Protein AF-A0A4S2GX31-F1 (afdb_monomer)

Radius of gyration: 34.71 Å; Cα contacts (8 Å, |Δi|>4): 15; chains: 1; bounding box: 75×40×77 Å

Mean predicted aligned error: 21.69 Å

Structure (mmCIF, N/CA/C/O backbone):
data_AF-A0A4S2GX31-F1
#
_entry.id   AF-A0A4S2GX31-F1
#
loop_
_atom_site.group_PDB
_atom_site.id
_atom_site.type_symbol
_atom_site.label_atom_id
_atom_site.label_alt_id
_atom_site.label_comp_id
_atom_site.label_asym_id
_atom_site.label_entity_id
_atom_site.label_seq_id
_atom_site.pdbx_PDB_ins_code
_atom_site.Cartn_x
_atom_site.Cartn_y
_atom_site.Cartn_z
_atom_site.occupancy
_atom_site.B_iso_or_equiv
_atom_site.auth_seq_id
_atom_site.auth_comp_id
_atom_site.auth_asym_id
_atom_site.auth_atom_id
_atom_site.pdbx_PDB_model_num
ATOM 1 N N . MET A 1 1 ? -29.423 12.714 3.359 1.00 44.94 1 MET A N 1
ATOM 2 C CA . MET A 1 1 ? -28.327 13.046 4.297 1.00 44.94 1 MET A CA 1
ATOM 3 C C . MET A 1 1 ? -28.610 12.379 5.656 1.00 44.94 1 MET A C 1
ATOM 5 O O . MET A 1 1 ? -28.942 13.062 6.608 1.00 44.94 1 MET A O 1
ATOM 9 N N . LEU A 1 2 ? -28.583 11.036 5.733 1.00 52.38 2 LEU A N 1
ATOM 10 C CA . LEU A 1 2 ? -28.935 10.267 6.954 1.00 52.38 2 LEU A CA 1
ATOM 11 C C . LEU A 1 2 ? -27.926 9.153 7.316 1.00 52.38 2 LEU A C 1
ATOM 13 O O . LEU A 1 2 ? -28.036 8.556 8.380 1.00 52.38 2 LEU A O 1
ATOM 17 N N . GLY A 1 3 ? -26.907 8.895 6.485 1.00 55.28 3 GLY A N 1
ATOM 18 C CA . GLY A 1 3 ? -25.944 7.805 6.718 1.00 55.28 3 GLY A CA 1
ATOM 19 C C . GLY A 1 3 ? -24.966 8.035 7.880 1.00 55.28 3 GLY A C 1
ATOM 20 O O . GLY A 1 3 ? -24.454 7.075 8.444 1.00 55.28 3 GLY A O 1
ATOM 21 N N . TYR A 1 4 ? -24.752 9.293 8.285 1.00 57.53 4 TYR A N 1
ATOM 22 C CA . TYR A 1 4 ? -23.823 9.654 9.365 1.00 57.53 4 TYR A CA 1
ATOM 23 C C . TYR A 1 4 ? -24.323 9.220 10.755 1.00 57.53 4 TYR A C 1
ATOM 25 O O . TYR A 1 4 ? -23.550 9.153 11.696 1.00 57.53 4 TYR A O 1
ATOM 33 N N . ASN A 1 5 ? -25.605 8.883 10.916 1.00 72.56 5 ASN A N 1
ATOM 34 C CA . ASN A 1 5 ? -26.143 8.528 12.232 1.00 72.56 5 ASN A CA 1
ATOM 35 C C . ASN A 1 5 ? -26.069 7.018 12.524 1.00 72.56 5 ASN A C 1
ATOM 37 O O . ASN A 1 5 ? -25.865 6.602 13.662 1.00 72.56 5 ASN A O 1
ATOM 41 N N . GLU A 1 6 ? -26.201 6.177 11.497 1.00 86.00 6 GLU A N 1
ATOM 42 C CA . GLU A 1 6 ? -26.299 4.727 11.687 1.00 86.00 6 GLU A CA 1
ATOM 43 C C . GLU A 1 6 ? -24.947 4.096 12.045 1.00 86.00 6 GLU A C 1
ATOM 45 O O . GLU A 1 6 ? -24.862 3.262 12.945 1.00 86.00 6 GLU A O 1
ATOM 50 N N . GLN A 1 7 ? -23.870 4.537 11.387 1.00 85.62 7 GLN A N 1
ATOM 51 C CA . GLN A 1 7 ? -22.512 4.076 11.687 1.00 85.62 7 GLN A CA 1
ATOM 52 C C . GLN A 1 7 ? -22.111 4.422 13.124 1.00 85.62 7 GLN A C 1
ATOM 54 O O . GLN A 1 7 ? -21.672 3.548 13.868 1.00 85.62 7 GLN A O 1
ATOM 59 N N . HIS A 1 8 ? -22.335 5.671 13.537 1.00 86.62 8 HIS A N 1
ATOM 60 C CA . HIS A 1 8 ? -22.039 6.125 14.893 1.00 86.62 8 HIS A CA 1
ATOM 61 C C . HIS A 1 8 ? -22.876 5.381 15.943 1.00 86.62 8 HIS A C 1
ATOM 63 O O . HIS A 1 8 ? -22.344 5.007 16.986 1.00 86.62 8 HIS A O 1
ATOM 69 N N . CYS A 1 9 ? -24.153 5.099 15.658 1.00 86.75 9 CYS A N 1
ATOM 70 C CA . CYS A 1 9 ? -25.016 4.334 16.557 1.00 86.75 9 CYS A CA 1
ATOM 71 C C . CYS A 1 9 ? -24.525 2.886 16.733 1.00 86.75 9 CYS A C 1
ATOM 73 O O . CYS A 1 9 ? -24.449 2.393 17.859 1.00 86.75 9 CYS A O 1
ATOM 75 N N . ARG A 1 10 ? -24.111 2.224 15.642 1.00 89.50 10 ARG A N 1
ATOM 76 C CA . ARG A 1 10 ? -23.524 0.875 15.705 1.00 89.50 10 ARG A CA 1
ATOM 77 C C . ARG A 1 10 ? -22.223 0.852 16.502 1.00 89.50 10 ARG A C 1
ATOM 79 O O . ARG A 1 10 ? -22.070 -0.007 17.365 1.00 89.50 10 ARG A O 1
ATOM 86 N N . ILE A 1 11 ? -21.322 1.802 16.250 1.00 90.19 11 ILE A N 1
ATOM 87 C CA . ILE A 1 11 ? -20.051 1.910 16.980 1.00 90.19 11 ILE A CA 1
ATOM 88 C C . ILE A 1 11 ? -20.322 2.126 18.470 1.00 90.19 11 ILE A C 1
ATOM 90 O O . ILE A 1 11 ? -19.795 1.391 19.299 1.00 90.19 11 ILE A O 1
ATOM 94 N N . HIS A 1 12 ? -21.191 3.077 18.816 1.00 91.06 12 HIS A N 1
ATOM 95 C CA . HIS A 1 12 ? -21.533 3.349 20.209 1.00 91.06 12 HIS A CA 1
ATOM 96 C C . HIS A 1 12 ? -22.103 2.113 20.909 1.00 91.06 12 HIS A C 1
ATOM 98 O O . HIS A 1 12 ? -21.693 1.804 22.024 1.00 91.06 12 HIS A O 1
ATOM 104 N N . LYS A 1 13 ? -23.015 1.383 20.254 1.00 90.94 13 LYS A N 1
ATOM 105 C CA . LYS A 1 13 ? -23.586 0.156 20.815 1.00 90.94 13 LYS A CA 1
ATOM 106 C C . LYS A 1 13 ? -22.502 -0.877 21.128 1.00 90.94 13 LYS A C 1
ATOM 108 O O . LYS A 1 13 ? -22.468 -1.393 22.237 1.00 90.94 13 LYS A O 1
ATOM 113 N N . VAL A 1 14 ? -21.596 -1.132 20.184 1.00 90.81 14 VAL A N 1
ATOM 114 C CA . VAL A 1 14 ? -20.505 -2.104 20.367 1.00 90.81 14 VAL A CA 1
ATOM 115 C C . VAL A 1 14 ? -19.562 -1.693 21.495 1.00 90.81 14 VAL A C 1
ATOM 117 O O . VAL A 1 14 ? -19.154 -2.546 22.270 1.00 90.81 14 VAL A O 1
ATOM 120 N N . LEU A 1 15 ? -19.222 -0.407 21.614 1.00 91.25 15 LEU A N 1
ATOM 121 C CA . LEU A 1 15 ? -18.305 0.057 22.660 1.00 91.25 15 LEU A CA 1
ATOM 122 C C . LEU A 1 15 ? -18.962 0.092 24.049 1.00 91.25 15 LEU A C 1
ATOM 124 O O . LEU A 1 15 ? -18.289 -0.181 25.039 1.00 91.25 15 LEU A O 1
ATOM 128 N N . ALA A 1 16 ? -20.256 0.416 24.130 1.00 90.69 16 ALA A N 1
ATOM 129 C CA . ALA A 1 16 ? -20.998 0.472 25.390 1.00 90.69 16 ALA A CA 1
ATOM 130 C C . ALA A 1 16 ? -21.369 -0.921 25.924 1.00 90.69 16 ALA A C 1
ATOM 132 O O . ALA A 1 16 ? -21.355 -1.140 27.132 1.00 90.69 16 ALA A O 1
ATOM 133 N N . GLU A 1 17 ? -21.686 -1.857 25.028 1.00 92.62 17 GLU A N 1
ATOM 134 C CA . GLU A 1 17 ? -22.108 -3.227 25.348 1.00 92.62 17 GLU A CA 1
ATOM 135 C C . GLU A 1 17 ? -21.008 -4.253 25.020 1.00 92.62 17 GLU A C 1
ATOM 137 O O . GLU A 1 17 ? -21.296 -5.418 24.741 1.00 92.62 17 GLU A O 1
ATOM 142 N N . LEU A 1 18 ? -19.737 -3.828 25.009 1.00 92.12 18 LEU A N 1
ATOM 143 C CA . LEU A 1 18 ? -18.626 -4.705 24.652 1.00 92.12 18 LEU A CA 1
ATOM 144 C C . LEU A 1 18 ? -18.553 -5.889 25.619 1.00 92.12 18 LEU A C 1
ATOM 146 O O . LEU A 1 18 ? -18.471 -5.711 26.835 1.00 92.12 18 LEU A O 1
ATOM 150 N N . ASN A 1 19 ? -18.512 -7.103 25.071 1.00 90.12 19 ASN A N 1
ATOM 151 C CA . ASN A 1 19 ? -18.348 -8.303 25.877 1.00 90.12 19 ASN A CA 1
ATOM 152 C C . ASN A 1 19 ? -16.915 -8.387 26.430 1.00 90.12 19 ASN A C 1
ATOM 154 O O . ASN A 1 19 ? -15.970 -8.739 25.714 1.00 90.12 19 ASN A O 1
ATOM 158 N N . THR A 1 20 ? -16.768 -8.093 27.721 1.00 87.06 20 THR A N 1
ATOM 159 C CA . THR A 1 20 ? -15.477 -8.094 28.415 1.00 87.06 20 THR A CA 1
ATOM 160 C C . THR A 1 20 ? -14.979 -9.482 28.825 1.00 87.06 20 THR A C 1
ATOM 162 O O . THR A 1 20 ? -13.833 -9.623 29.247 1.00 87.06 20 THR A O 1
ATOM 165 N N . GLU A 1 21 ? -15.797 -10.523 28.664 1.00 85.50 21 GLU A N 1
ATOM 166 C CA . GLU A 1 21 ? -15.367 -11.918 28.824 1.00 85.50 21 GLU A CA 1
ATOM 167 C C . GLU A 1 21 ? -14.513 -12.375 27.633 1.00 85.50 21 GLU A C 1
ATOM 169 O O . GLU A 1 21 ? -13.643 -13.232 27.777 1.00 85.50 21 GLU A O 1
ATOM 174 N N . ILE A 1 22 ? -14.744 -11.774 26.459 1.00 85.75 22 ILE A N 1
ATOM 175 C CA . ILE A 1 22 ? -14.008 -12.050 25.218 1.00 85.75 22 ILE A CA 1
ATOM 176 C C . ILE A 1 22 ? -12.846 -11.061 25.052 1.00 85.75 22 ILE A C 1
ATOM 178 O O . ILE A 1 22 ? -11.735 -11.458 24.700 1.00 85.75 22 ILE A O 1
ATOM 182 N N . HIS A 1 23 ? -13.081 -9.774 25.324 1.00 87.31 23 HIS A N 1
ATOM 183 C CA . HIS A 1 23 ? -12.085 -8.714 25.159 1.00 87.31 23 HIS A CA 1
ATOM 184 C C . HIS A 1 23 ? -11.706 -8.085 26.499 1.00 87.31 23 HIS A C 1
ATOM 186 O O . HIS A 1 23 ? -12.560 -7.643 27.254 1.00 87.31 23 HIS A O 1
ATOM 192 N N . LYS A 1 24 ? -10.406 -7.945 26.778 1.00 87.88 24 LYS A N 1
ATOM 193 C CA . LYS A 1 24 ? -9.918 -7.447 28.081 1.00 87.88 24 LYS A CA 1
ATOM 194 C C . LYS A 1 24 ? -10.440 -6.054 28.461 1.00 87.88 24 LYS A C 1
ATOM 196 O O . LYS A 1 24 ? -10.591 -5.759 29.641 1.00 87.88 24 LYS A O 1
ATOM 201 N N . SER A 1 25 ? -10.636 -5.171 27.481 1.00 92.50 25 SER A N 1
ATOM 202 C CA . SER A 1 25 ? -11.206 -3.832 27.665 1.00 92.50 25 SER A CA 1
ATOM 203 C C . SER A 1 25 ? -11.623 -3.231 26.323 1.00 92.50 25 SER A C 1
ATOM 205 O O . SER A 1 25 ? -11.182 -3.692 25.268 1.00 92.50 25 SER A O 1
ATOM 207 N N . VAL A 1 26 ? -12.398 -2.143 26.371 1.00 91.88 26 VAL A N 1
ATOM 208 C CA . VAL A 1 26 ? -12.729 -1.328 25.191 1.00 91.88 26 VAL A CA 1
ATOM 209 C C . VAL A 1 26 ? -11.471 -0.800 24.503 1.00 91.88 26 VAL A C 1
ATOM 211 O O . VAL A 1 26 ? -11.358 -0.874 23.284 1.00 91.88 26 VAL A O 1
ATOM 214 N N . ASN A 1 27 ? -10.489 -0.337 25.278 1.00 92.69 27 ASN A N 1
ATOM 215 C CA . ASN A 1 27 ? -9.236 0.172 24.723 1.00 92.69 27 ASN A CA 1
ATOM 216 C C . ASN A 1 27 ? -8.460 -0.924 23.987 1.00 92.69 27 ASN A C 1
ATOM 218 O O . ASN A 1 27 ? -7.973 -0.681 22.889 1.00 92.69 27 ASN A O 1
ATOM 222 N N . GLN A 1 28 ? -8.384 -2.131 24.559 1.00 92.38 28 GLN A N 1
ATOM 223 C CA . GLN A 1 28 ? -7.710 -3.252 23.902 1.00 92.38 28 GLN A CA 1
ATOM 224 C C . GLN A 1 28 ? -8.434 -3.656 22.615 1.00 92.38 28 GLN A C 1
ATOM 226 O O . GLN A 1 28 ? -7.788 -3.849 21.596 1.00 92.38 28 GLN A O 1
ATOM 231 N N . PHE A 1 29 ? -9.768 -3.702 22.637 1.00 94.56 29 PHE A N 1
ATOM 232 C CA . PHE A 1 29 ? -10.569 -3.979 21.447 1.00 94.56 29 PHE A CA 1
ATOM 233 C C . PHE A 1 29 ? -10.314 -2.967 20.318 1.00 94.56 29 PHE A C 1
ATOM 235 O O . PHE A 1 29 ? -10.160 -3.362 19.166 1.00 94.56 29 PHE A O 1
ATOM 242 N N . ILE A 1 30 ? -10.224 -1.670 20.641 1.00 94.56 30 ILE A N 1
ATOM 243 C CA . ILE A 1 30 ? -9.908 -0.627 19.654 1.00 94.56 30 ILE A CA 1
ATOM 244 C C . ILE A 1 30 ? -8.495 -0.823 19.090 1.00 94.56 30 ILE A C 1
ATOM 246 O O . ILE A 1 30 ? -8.322 -0.750 17.876 1.00 94.56 30 ILE A O 1
ATOM 250 N N . VAL A 1 31 ? -7.502 -1.090 19.945 1.00 94.94 31 VAL A N 1
ATOM 251 C CA . VAL A 1 31 ? -6.115 -1.343 19.515 1.00 94.94 31 VAL A CA 1
ATOM 252 C C . VAL A 1 31 ? -6.051 -2.546 18.576 1.00 94.94 31 VAL A C 1
ATOM 254 O O . VAL A 1 31 ? -5.488 -2.431 17.492 1.00 94.94 31 VAL A O 1
ATOM 257 N N . ASP A 1 32 ? -6.683 -3.659 18.948 1.00 92.94 32 ASP A N 1
ATOM 258 C CA . ASP A 1 32 ? -6.688 -4.891 18.155 1.00 92.94 32 ASP A CA 1
ATOM 259 C C . ASP A 1 32 ? -7.391 -4.689 16.800 1.00 92.94 32 ASP A C 1
ATOM 261 O O . ASP A 1 32 ? -6.928 -5.181 15.771 1.00 92.94 32 ASP A O 1
ATOM 265 N N . ALA A 1 33 ? -8.497 -3.937 16.772 1.00 92.75 33 ALA A N 1
ATOM 266 C CA . ALA A 1 33 ? -9.226 -3.635 15.540 1.00 92.75 33 ALA A CA 1
ATOM 267 C C . ALA A 1 33 ? -8.415 -2.743 14.586 1.00 92.75 33 ALA A C 1
ATOM 269 O O . ALA A 1 33 ? -8.426 -2.964 13.372 1.00 92.75 33 ALA A O 1
ATOM 270 N N . VAL A 1 34 ? -7.709 -1.746 15.127 1.00 92.31 34 VAL A N 1
ATOM 271 C CA . VAL A 1 34 ? -6.829 -0.871 14.343 1.00 92.31 34 VAL A CA 1
ATOM 272 C C . VAL A 1 34 ? -5.625 -1.655 13.816 1.00 92.31 34 VAL A C 1
ATOM 274 O O . VAL A 1 34 ? -5.342 -1.558 12.625 1.00 92.31 34 VAL A O 1
ATOM 277 N N . ASP A 1 35 ? -4.978 -2.481 14.645 1.00 91.44 35 ASP A N 1
ATOM 278 C CA . ASP A 1 35 ? -3.867 -3.354 14.226 1.00 91.44 35 ASP A CA 1
ATOM 279 C C . ASP A 1 35 ? -4.290 -4.306 13.098 1.00 91.44 35 ASP A C 1
ATOM 281 O O . ASP A 1 35 ? -3.612 -4.425 12.077 1.00 91.44 35 ASP A O 1
ATOM 285 N N . TYR A 1 36 ? -5.465 -4.929 13.226 1.00 92.00 36 TYR A N 1
ATOM 286 C CA . TYR A 1 36 ? -6.016 -5.797 12.186 1.00 92.00 36 TYR A CA 1
ATOM 287 C C . TYR A 1 36 ? -6.229 -5.055 10.858 1.00 92.00 36 TYR A C 1
ATOM 289 O O . TYR A 1 36 ? -5.841 -5.552 9.798 1.00 92.00 36 TYR A O 1
ATOM 297 N N . TYR A 1 37 ? -6.824 -3.860 10.907 1.00 89.75 37 TYR A N 1
ATOM 298 C CA . TYR A 1 37 ? -7.068 -3.050 9.713 1.00 89.75 37 TYR A CA 1
ATOM 299 C C . TYR A 1 37 ? -5.760 -2.631 9.032 1.00 89.75 37 TYR A C 1
ATOM 301 O O . TYR A 1 37 ? -5.642 -2.744 7.812 1.00 89.75 37 TYR A O 1
ATOM 309 N N . ILE A 1 38 ? -4.762 -2.229 9.820 1.00 87.94 38 ILE A N 1
ATOM 310 C CA . ILE A 1 38 ? -3.424 -1.876 9.340 1.00 87.94 38 ILE A CA 1
ATOM 311 C C . ILE A 1 38 ? -2.781 -3.053 8.594 1.00 87.94 38 ILE A C 1
ATOM 313 O O . ILE A 1 38 ? -2.396 -2.926 7.429 1.00 87.94 38 ILE A O 1
ATOM 317 N N . ARG A 1 39 ? -2.778 -4.237 9.214 1.00 84.94 39 ARG A N 1
ATOM 318 C CA . ARG A 1 39 ? -2.201 -5.461 8.635 1.00 84.94 39 ARG A CA 1
ATOM 319 C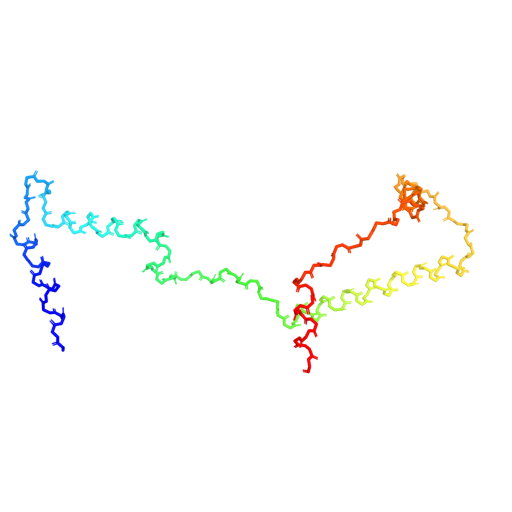 C . ARG A 1 39 ? -2.927 -5.929 7.376 1.00 84.94 39 ARG A C 1
ATOM 321 O O . ARG A 1 39 ? -2.317 -6.577 6.533 1.00 84.94 39 ARG A O 1
ATOM 328 N N . SER A 1 40 ? -4.211 -5.603 7.230 1.00 83.12 40 SER A N 1
ATOM 329 C CA . SER A 1 40 ? -4.992 -5.945 6.034 1.00 83.12 40 SER A CA 1
ATOM 330 C C . SER A 1 40 ? -4.649 -5.098 4.800 1.00 83.12 40 SER A C 1
ATOM 332 O O . SER A 1 40 ? -4.934 -5.522 3.682 1.00 83.12 40 SER A O 1
ATOM 334 N N . LEU A 1 41 ? -4.028 -3.925 4.982 1.00 77.56 41 LEU A N 1
ATOM 335 C CA . LEU A 1 41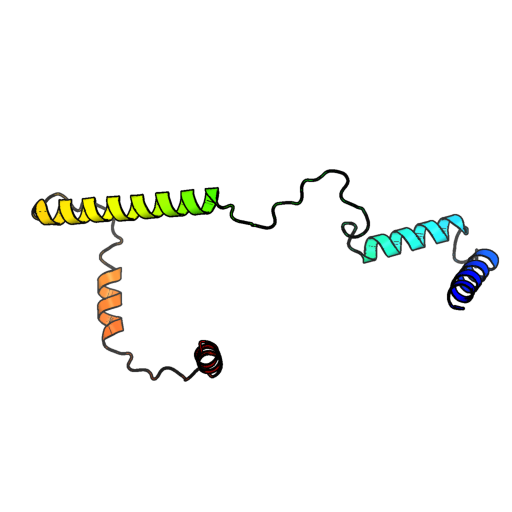 ? -3.739 -2.957 3.915 1.00 77.56 41 LEU A CA 1
ATOM 336 C C . LEU A 1 41 ? -2.243 -2.835 3.574 1.00 77.56 41 LEU A C 1
ATOM 338 O O . LEU A 1 41 ? -1.837 -1.850 2.958 1.00 77.56 41 LEU A O 1
ATOM 342 N N . ASN A 1 42 ? -1.438 -3.848 3.921 1.00 66.62 42 ASN A N 1
ATOM 343 C CA . ASN A 1 42 ? 0.003 -3.912 3.648 1.00 66.62 42 ASN A CA 1
ATOM 344 C C . ASN A 1 42 ? 0.791 -2.666 4.112 1.00 66.62 42 ASN A C 1
ATOM 346 O O . ASN A 1 42 ? 1.702 -2.276 3.396 1.00 66.62 42 ASN A O 1
ATOM 350 N N . ASP A 1 43 ? 0.454 -2.073 5.272 1.00 62.16 43 ASP A N 1
ATOM 351 C CA . ASP A 1 43 ? 1.112 -0.936 5.972 1.00 62.16 43 ASP A CA 1
ATOM 352 C C . ASP A 1 43 ? 1.335 0.367 5.158 1.00 62.16 43 ASP A C 1
ATOM 354 O O . ASP A 1 43 ? 0.875 1.445 5.543 1.00 62.16 43 ASP A O 1
ATOM 358 N N . GLU A 1 44 ? 1.975 0.268 3.998 1.00 60.75 44 GLU A N 1
ATOM 359 C CA . GLU A 1 44 ? 2.448 1.330 3.106 1.00 60.75 44 GLU A CA 1
ATOM 360 C C . GLU A 1 44 ? 1.328 2.195 2.505 1.00 60.75 44 GLU A C 1
ATOM 362 O O . GLU A 1 44 ? 1.559 3.328 2.091 1.00 60.75 44 GLU A O 1
ATOM 367 N N . SER A 1 45 ? 0.084 1.702 2.456 1.00 63.28 45 SER A N 1
ATOM 368 C CA . SER A 1 45 ? -1.039 2.465 1.888 1.00 63.28 45 SER A CA 1
ATOM 369 C C . SER A 1 45 ? -1.699 3.433 2.882 1.00 63.28 45 SER A C 1
ATOM 371 O O . SER A 1 45 ? -2.511 4.265 2.464 1.00 63.28 45 SER A O 1
ATOM 373 N N . LEU A 1 46 ? -1.430 3.307 4.187 1.00 66.38 46 LEU A N 1
ATOM 374 C CA . LEU A 1 46 ? -2.170 4.017 5.243 1.00 66.38 46 LEU A CA 1
ATOM 375 C C . LEU A 1 46 ? -1.445 5.240 5.802 1.00 66.38 46 LEU A C 1
ATOM 377 O O . LEU A 1 46 ? -2.082 6.127 6.377 1.00 66.38 46 LEU A O 1
ATOM 381 N N . VAL A 1 47 ? -0.131 5.307 5.623 1.00 73.38 47 VAL A N 1
ATOM 382 C CA . VAL A 1 47 ? 0.697 6.423 6.071 1.00 73.38 47 VAL A CA 1
ATOM 383 C C . VAL A 1 47 ? 1.160 7.186 4.837 1.00 73.38 47 VAL A C 1
ATOM 385 O O . VAL A 1 47 ? 1.617 6.604 3.861 1.00 73.38 47 VAL A O 1
ATOM 388 N N . LYS A 1 48 ? 1.035 8.517 4.849 1.00 62.28 48 LYS A N 1
ATOM 389 C CA . LYS A 1 48 ? 1.711 9.344 3.842 1.00 62.28 48 LYS A CA 1
ATOM 390 C C . LYS A 1 48 ? 3.206 9.184 4.089 1.00 62.28 48 LYS A C 1
ATOM 392 O O . LYS A 1 48 ? 3.621 9.554 5.184 1.00 62.28 48 LYS A O 1
ATOM 397 N N . GLU A 1 49 ? 3.965 8.653 3.125 1.00 59.78 49 GLU A N 1
ATOM 398 C CA . GLU A 1 49 ? 5.431 8.538 3.200 1.00 59.78 49 GLU A CA 1
ATOM 399 C C . GLU A 1 49 ? 6.013 9.807 3.833 1.00 59.78 49 GLU A C 1
ATOM 401 O O . GLU A 1 49 ? 6.028 10.891 3.241 1.00 59.78 49 GLU A O 1
ATOM 406 N N . ALA A 1 50 ? 6.437 9.690 5.089 1.00 57.38 50 ALA A N 1
ATOM 407 C CA . ALA A 1 50 ? 7.081 10.770 5.806 1.00 57.38 50 ALA A CA 1
ATOM 408 C C . ALA A 1 50 ? 8.553 10.778 5.387 1.00 57.38 50 ALA A C 1
ATOM 410 O O . ALA A 1 50 ? 9.429 10.397 6.152 1.00 57.38 50 ALA A O 1
ATOM 411 N N . GLY A 1 51 ? 8.809 11.204 4.150 1.00 53.97 51 GLY A N 1
ATOM 412 C CA . GLY A 1 51 ? 10.151 11.573 3.710 1.00 53.97 51 GLY A CA 1
ATOM 413 C C . GLY A 1 51 ? 11.001 10.479 3.069 1.00 53.97 51 GLY A C 1
ATOM 414 O O . GLY A 1 51 ? 12.219 10.559 3.194 1.00 53.97 51 GLY A O 1
ATOM 415 N N . GLU A 1 52 ? 10.420 9.539 2.324 1.00 50.62 52 GLU A N 1
ATOM 416 C CA . GLU A 1 52 ? 11.187 8.856 1.277 1.00 50.62 52 GLU A CA 1
ATOM 417 C C . GLU A 1 52 ? 10.840 9.477 -0.084 1.00 50.62 52 GLU A C 1
ATOM 419 O O . GLU A 1 52 ? 9.662 9.674 -0.394 1.00 50.62 52 GLU A O 1
ATOM 424 N N . PRO A 1 53 ? 11.838 9.889 -0.890 1.00 51.09 53 PRO A N 1
ATOM 425 C CA . PRO A 1 53 ? 11.570 10.261 -2.264 1.00 51.09 53 PRO A CA 1
ATOM 426 C C . PRO A 1 53 ? 11.019 9.012 -2.936 1.00 51.09 53 PRO A C 1
ATOM 428 O O . PRO A 1 53 ? 11.689 7.980 -2.929 1.00 51.09 53 PRO A O 1
ATOM 431 N N . LYS A 1 54 ? 9.796 9.120 -3.472 1.00 56.22 54 LYS A N 1
ATOM 432 C CA . LYS A 1 54 ? 9.196 8.169 -4.412 1.00 56.22 54 LYS A CA 1
ATOM 433 C C . LYS A 1 54 ? 10.316 7.473 -5.170 1.00 56.22 54 LYS A C 1
ATOM 435 O O . LYS A 1 54 ? 10.961 8.126 -5.988 1.00 56.22 54 LYS A O 1
ATOM 440 N N . LYS A 1 55 ? 10.586 6.201 -4.861 1.00 53.75 55 LYS A N 1
ATOM 441 C CA . LYS A 1 55 ? 11.509 5.405 -5.669 1.00 53.75 55 LYS A CA 1
ATOM 442 C C . LYS A 1 55 ? 11.045 5.570 -7.100 1.00 53.75 55 LYS A C 1
ATOM 444 O O . LYS A 1 55 ? 9.881 5.287 -7.385 1.00 53.75 55 LYS A O 1
ATOM 449 N N . ASP A 1 56 ? 11.930 6.140 -7.909 1.00 53.75 56 ASP A N 1
ATOM 450 C CA . ASP A 1 56 ? 11.691 6.555 -9.276 1.00 53.75 56 ASP A CA 1
ATOM 451 C C . ASP A 1 56 ? 10.822 5.518 -9.983 1.00 5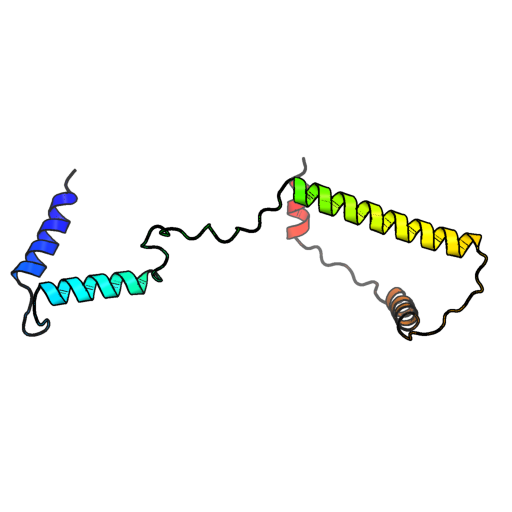3.75 56 ASP A C 1
ATOM 453 O O . ASP A 1 56 ? 11.269 4.430 -10.350 1.00 53.75 56 ASP A O 1
ATOM 457 N N . ALA A 1 57 ? 9.544 5.853 -10.164 1.00 58.16 57 ALA A N 1
ATOM 458 C CA . ALA A 1 57 ? 8.809 5.294 -11.277 1.00 58.16 57 ALA A CA 1
ATOM 459 C C . ALA A 1 57 ? 9.687 5.600 -12.492 1.00 58.16 57 ALA A C 1
ATOM 461 O O . ALA A 1 57 ? 10.014 6.765 -12.699 1.00 58.16 57 ALA A O 1
ATOM 462 N N . GLY A 1 58 ? 10.166 4.554 -13.171 1.00 61.88 58 GLY A N 1
ATOM 463 C CA . GLY A 1 58 ? 11.198 4.614 -14.204 1.00 61.88 58 GLY A CA 1
ATOM 464 C C . GLY A 1 58 ? 10.813 5.527 -15.363 1.00 61.88 58 GLY A C 1
ATOM 465 O O . GLY A 1 58 ? 10.365 5.067 -16.409 1.00 61.88 58 GLY A O 1
ATOM 466 N N . TYR A 1 59 ? 10.970 6.827 -15.162 1.00 73.06 59 TYR A N 1
ATOM 467 C CA . TYR A 1 59 ? 10.762 7.853 -16.157 1.00 73.06 59 TYR A CA 1
ATOM 468 C C . TYR A 1 59 ? 12.128 8.248 -16.686 1.00 73.06 59 TYR A C 1
ATOM 470 O O . TYR A 1 59 ? 13.010 8.658 -15.939 1.00 73.06 59 TYR A O 1
ATOM 478 N N . ILE A 1 60 ? 12.280 8.110 -17.995 1.00 82.25 60 ILE A N 1
ATOM 479 C CA . ILE A 1 60 ? 13.453 8.576 -18.719 1.00 82.25 60 ILE A CA 1
ATOM 480 C C . ILE A 1 60 ? 13.278 10.086 -18.921 1.00 82.25 60 ILE A C 1
ATOM 482 O O . ILE A 1 60 ? 12.258 10.522 -19.468 1.00 82.25 60 ILE A O 1
ATOM 486 N N . SER A 1 61 ? 14.238 10.889 -18.459 1.00 87.88 61 SER A N 1
ATOM 487 C CA . SER A 1 61 ? 14.245 12.335 -18.703 1.00 87.88 61 SER A CA 1
ATOM 488 C C . SER A 1 61 ? 14.619 12.654 -20.156 1.00 87.88 61 SER A C 1
ATOM 490 O O . SER A 1 61 ? 15.068 11.795 -20.920 1.00 87.88 61 SER A O 1
ATOM 492 N N . ARG A 1 62 ? 14.431 13.908 -20.581 1.00 91.88 62 ARG A N 1
ATOM 493 C CA . ARG A 1 62 ? 14.861 14.329 -21.926 1.00 91.88 62 ARG A CA 1
ATOM 494 C C . ARG A 1 62 ? 16.375 14.251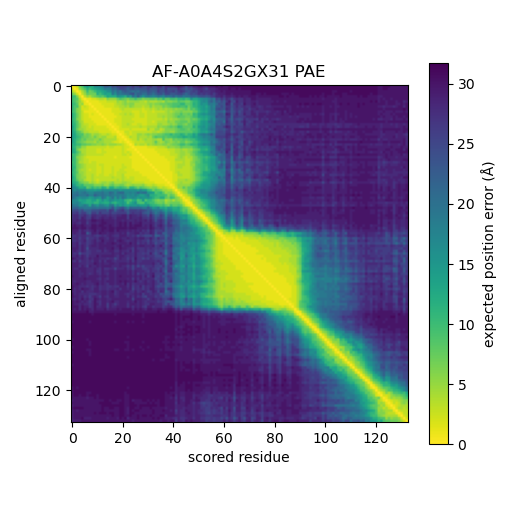 -22.069 1.00 91.88 62 ARG A C 1
ATOM 496 O O . ARG A 1 62 ? 16.865 13.857 -23.120 1.00 91.88 62 ARG A O 1
ATOM 503 N N . GLU A 1 63 ? 17.084 14.588 -21.004 1.00 92.88 63 GLU A N 1
ATOM 504 C CA . GLU A 1 63 ? 18.532 14.515 -20.910 1.00 92.88 63 GLU A CA 1
ATOM 505 C C . GLU A 1 63 ? 19.018 13.064 -21.045 1.00 92.88 63 GLU A C 1
ATOM 507 O O . GLU A 1 63 ? 19.973 12.810 -21.779 1.00 92.88 63 GLU A O 1
ATOM 512 N N . ASP A 1 64 ? 18.315 12.106 -20.432 1.00 92.31 64 ASP A N 1
ATOM 513 C CA . ASP A 1 64 ? 18.611 10.677 -20.587 1.00 92.31 64 ASP A CA 1
ATOM 514 C C . ASP A 1 64 ? 18.395 10.216 -22.038 1.00 92.31 64 ASP A C 1
ATOM 516 O O . ASP A 1 64 ? 19.242 9.521 -22.600 1.00 92.31 64 ASP A O 1
ATOM 520 N N . LEU A 1 65 ? 17.303 10.645 -22.690 1.00 95.31 65 LEU A N 1
ATOM 521 C CA . LEU A 1 65 ? 17.063 10.352 -24.112 1.00 95.31 65 LEU A CA 1
ATOM 522 C C . LEU A 1 65 ? 18.142 10.948 -25.021 1.00 95.31 65 LEU A C 1
ATOM 524 O O . LEU A 1 65 ? 18.570 10.297 -25.979 1.00 95.31 65 LEU A O 1
ATOM 528 N N . ASP A 1 66 ? 18.585 12.171 -24.741 1.00 96.06 66 ASP A N 1
ATOM 529 C CA . ASP A 1 66 ? 19.656 12.816 -25.497 1.00 96.06 66 ASP A CA 1
ATOM 530 C C . ASP A 1 66 ? 21.004 12.106 -25.283 1.00 96.06 66 ASP A C 1
ATOM 532 O O . ASP A 1 66 ? 21.758 11.944 -26.251 1.00 96.06 66 ASP A O 1
ATOM 536 N N . SER A 1 67 ? 21.282 11.612 -24.068 1.00 95.25 67 SER A N 1
ATOM 537 C CA . SER A 1 67 ? 22.461 10.781 -23.783 1.00 95.25 67 SER A CA 1
ATOM 538 C C . SER A 1 67 ? 22.422 9.484 -24.586 1.00 95.25 67 SER A C 1
ATOM 540 O O . SER A 1 67 ? 23.330 9.233 -25.380 1.00 95.25 67 SER A O 1
ATOM 542 N N . ILE A 1 68 ? 21.320 8.732 -24.497 1.00 96.25 68 ILE A N 1
ATOM 543 C CA . ILE A 1 68 ? 21.118 7.472 -25.231 1.00 96.25 68 ILE A CA 1
ATOM 544 C C . ILE A 1 68 ? 21.266 7.696 -26.742 1.00 96.25 68 ILE A C 1
ATOM 546 O O . ILE A 1 68 ? 21.945 6.939 -27.438 1.00 96.25 68 ILE A O 1
ATOM 550 N N . ARG A 1 69 ? 20.673 8.770 -27.278 1.00 96.62 69 ARG A N 1
ATOM 551 C CA . ARG A 1 69 ? 20.778 9.116 -28.703 1.00 96.62 69 ARG A CA 1
ATOM 552 C C . ARG A 1 69 ? 22.218 9.414 -29.116 1.00 96.62 69 ARG A C 1
ATOM 554 O O . ARG A 1 69 ? 22.627 9.061 -30.226 1.00 96.62 69 ARG A O 1
ATOM 561 N N . SER A 1 70 ? 22.964 10.119 -28.272 1.00 96.94 70 SER A N 1
ATOM 562 C CA . SER A 1 70 ? 24.361 10.467 -28.529 1.00 96.94 70 SER A CA 1
ATOM 563 C C . SER A 1 70 ? 25.263 9.232 -28.488 1.00 96.94 70 SER A C 1
ATOM 565 O O . SER A 1 70 ? 26.084 9.047 -29.390 1.00 96.94 70 SER A O 1
ATOM 567 N N . GLU A 1 71 ? 25.065 8.365 -27.496 1.00 97.06 71 GLU A N 1
ATOM 568 C CA . GLU A 1 71 ? 25.765 7.087 -27.335 1.00 97.06 71 GLU A CA 1
ATOM 569 C C . GLU A 1 71 ? 25.550 6.193 -28.558 1.00 97.06 71 GLU A C 1
ATOM 571 O O . GLU A 1 71 ? 26.520 5.858 -29.242 1.00 97.06 71 GLU A O 1
ATOM 576 N N . LEU A 1 72 ? 24.292 5.953 -28.941 1.00 97.44 72 LEU A N 1
ATOM 577 C CA . LEU A 1 72 ? 23.948 5.148 -30.115 1.00 97.44 72 LEU A CA 1
ATOM 578 C C . LEU A 1 72 ? 24.564 5.711 -31.406 1.00 97.44 72 LEU A C 1
ATOM 580 O O . LEU A 1 72 ? 25.108 4.981 -32.235 1.00 97.44 72 LEU A O 1
ATOM 584 N N . LYS A 1 73 ? 24.528 7.037 -31.586 1.00 97.56 73 LYS A N 1
ATOM 585 C CA . LYS A 1 73 ? 25.144 7.693 -32.749 1.00 97.56 73 LYS A CA 1
ATOM 586 C C . LYS A 1 73 ? 26.657 7.472 -32.792 1.00 97.56 73 LYS A C 1
ATOM 588 O O . LYS A 1 73 ? 27.218 7.374 -33.884 1.00 97.56 73 LYS A O 1
ATOM 593 N N . ASN A 1 74 ? 27.324 7.457 -31.643 1.00 97.50 74 ASN A N 1
ATOM 594 C CA . ASN A 1 74 ? 28.764 7.237 -31.570 1.00 97.50 74 ASN A CA 1
ATOM 595 C C . ASN A 1 74 ? 29.127 5.769 -31.797 1.00 97.50 74 ASN A C 1
ATOM 597 O O . ASN A 1 74 ? 30.082 5.512 -32.526 1.00 97.50 74 ASN A O 1
ATOM 601 N N . GLU A 1 75 ? 28.356 4.827 -31.259 1.00 96.81 75 GLU A N 1
ATOM 602 C CA . GLU A 1 75 ? 28.546 3.394 -31.510 1.00 96.81 75 GLU A CA 1
ATOM 603 C C . GLU A 1 75 ? 28.447 3.071 -33.002 1.00 96.81 75 GLU A C 1
ATOM 605 O O . GLU A 1 75 ? 29.394 2.532 -33.577 1.00 96.81 75 GLU A O 1
ATOM 610 N N . VAL A 1 76 ? 27.379 3.529 -33.663 1.00 97.62 76 VAL A N 1
ATOM 611 C CA . VAL A 1 76 ? 27.188 3.330 -35.110 1.00 97.62 76 VAL A CA 1
ATOM 612 C C . VAL A 1 76 ? 28.329 3.954 -35.916 1.00 97.62 76 VAL A C 1
ATOM 614 O O . VAL A 1 76 ? 28.842 3.353 -36.860 1.00 97.62 76 VAL A O 1
ATOM 617 N N . LYS A 1 77 ? 28.774 5.163 -35.552 1.00 97.25 77 LYS A N 1
ATOM 618 C CA . LYS A 1 77 ? 29.929 5.791 -36.213 1.00 97.25 77 LYS A CA 1
ATOM 619 C C . LYS A 1 77 ? 31.199 4.961 -36.052 1.00 97.25 77 LYS A C 1
ATOM 621 O O . LYS A 1 77 ? 31.936 4.813 -37.024 1.00 97.25 77 LYS A O 1
ATOM 626 N N . ASN A 1 78 ? 31.466 4.452 -34.852 1.00 96.75 78 ASN A N 1
ATOM 627 C CA . ASN A 1 78 ? 32.654 3.652 -34.573 1.00 96.75 78 ASN A CA 1
ATOM 628 C C . ASN A 1 78 ? 32.638 2.344 -35.370 1.00 96.75 78 ASN A C 1
ATOM 630 O O . ASN A 1 78 ? 33.656 1.976 -35.957 1.00 96.75 78 ASN A O 1
ATOM 634 N N . GLU A 1 79 ? 31.482 1.691 -35.461 1.00 95.50 79 GLU A N 1
ATOM 635 C CA . GLU A 1 79 ? 31.310 0.474 -36.251 1.00 95.50 79 GLU A CA 1
ATOM 636 C C . GLU A 1 79 ? 31.538 0.730 -37.747 1.00 95.50 79 GLU A C 1
ATOM 638 O O . GLU A 1 79 ? 32.301 0.011 -38.393 1.00 95.50 79 GLU A O 1
ATOM 643 N N . ILE A 1 80 ? 30.980 1.816 -38.293 1.00 96.12 80 ILE A N 1
ATOM 644 C CA . ILE A 1 80 ? 31.217 2.218 -39.688 1.00 96.12 80 ILE A CA 1
ATOM 645 C C . ILE A 1 80 ? 32.706 2.481 -39.938 1.00 96.12 80 ILE A C 1
ATOM 647 O O . ILE A 1 80 ? 33.245 2.036 -40.951 1.00 96.12 80 ILE A O 1
ATOM 651 N N . ILE A 1 81 ? 33.390 3.179 -39.027 1.00 95.12 81 ILE A N 1
ATOM 652 C CA . ILE A 1 81 ? 34.833 3.435 -39.145 1.00 95.12 81 ILE A CA 1
ATOM 653 C C . ILE A 1 81 ? 35.610 2.117 -39.162 1.00 95.12 81 ILE A C 1
ATOM 655 O O . ILE A 1 81 ? 36.506 1.958 -39.991 1.00 95.12 81 ILE A O 1
ATOM 659 N N . MET A 1 82 ? 35.265 1.166 -38.292 1.00 93.88 82 MET A N 1
ATOM 660 C CA . MET A 1 82 ? 35.895 -0.154 -38.281 1.00 93.88 82 MET A CA 1
ATOM 661 C C . MET A 1 82 ? 35.666 -0.914 -39.587 1.00 93.88 82 MET A C 1
ATOM 663 O O . MET A 1 82 ? 36.625 -1.436 -40.157 1.00 93.88 82 MET A O 1
ATOM 667 N N . LEU A 1 83 ? 34.429 -0.954 -40.085 1.00 94.81 83 LEU A N 1
ATOM 668 C CA . LEU A 1 83 ? 34.081 -1.643 -41.330 1.00 94.81 83 LEU A CA 1
ATOM 669 C C . LEU A 1 83 ? 34.802 -1.033 -42.533 1.00 94.81 83 LEU A C 1
ATOM 671 O O . LEU A 1 83 ? 35.397 -1.755 -43.333 1.00 94.81 83 LEU A O 1
ATOM 675 N N . LEU A 1 84 ? 34.808 0.296 -42.641 1.00 93.50 84 LEU A N 1
ATOM 676 C CA . LEU A 1 84 ? 35.525 0.999 -43.702 1.00 93.50 84 LEU A CA 1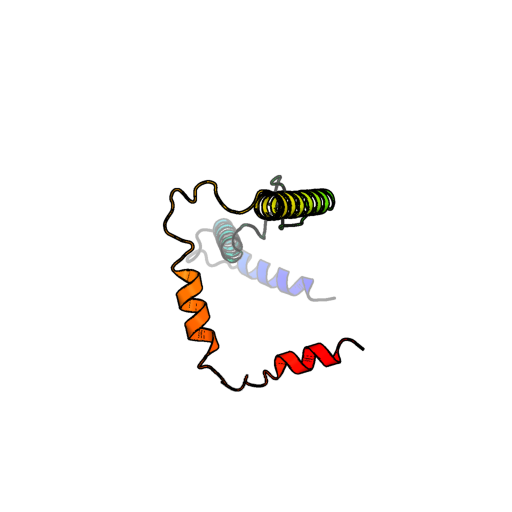
ATOM 677 C C . LEU A 1 84 ? 37.039 0.818 -43.571 1.00 93.50 84 LEU A C 1
ATOM 679 O O . LEU A 1 84 ? 37.711 0.603 -44.575 1.00 93.50 84 LEU A O 1
ATOM 683 N N . GLY A 1 85 ? 37.578 0.841 -42.351 1.00 91.94 85 GLY A N 1
ATOM 684 C CA . GLY A 1 85 ? 38.986 0.553 -42.088 1.00 91.94 85 GLY A CA 1
ATOM 685 C C . GLY A 1 85 ? 39.380 -0.862 -42.516 1.00 91.94 85 GLY A C 1
ATOM 686 O O . GLY A 1 85 ? 40.414 -1.041 -43.155 1.00 91.94 85 GLY A O 1
ATOM 687 N N . ALA A 1 86 ? 38.536 -1.857 -42.239 1.00 88.44 86 ALA A N 1
ATOM 688 C CA . ALA A 1 86 ? 38.751 -3.237 -42.665 1.00 88.44 86 ALA A CA 1
ATOM 689 C C . ALA A 1 86 ? 38.652 -3.402 -44.194 1.00 88.44 86 ALA A C 1
ATOM 691 O O . ALA A 1 86 ? 39.474 -4.099 -44.791 1.00 88.44 86 ALA A O 1
ATOM 692 N N . ALA A 1 87 ? 37.681 -2.743 -44.833 1.00 86.75 87 ALA A N 1
ATOM 693 C CA . ALA A 1 87 ? 37.466 -2.814 -46.278 1.00 86.75 87 ALA A CA 1
ATOM 694 C C . ALA A 1 87 ? 38.576 -2.108 -47.075 1.00 86.75 87 ALA A C 1
ATOM 696 O O . ALA A 1 87 ? 39.093 -2.661 -48.045 1.00 86.75 87 ALA A O 1
ATOM 697 N N . LEU A 1 88 ? 38.970 -0.902 -46.655 1.00 81.38 88 LEU A N 1
ATOM 698 C CA . LEU A 1 88 ? 40.022 -0.111 -47.302 1.00 81.38 88 LEU A CA 1
ATOM 699 C C . LEU A 1 88 ? 41.426 -0.621 -46.964 1.00 81.38 88 LEU A C 1
ATOM 701 O O . LEU A 1 88 ? 42.346 -0.455 -47.760 1.00 81.38 88 LEU A O 1
ATOM 705 N N . GLY A 1 89 ? 41.590 -1.255 -45.801 1.00 71.69 89 GLY A N 1
ATOM 706 C CA . GLY A 1 89 ? 42.850 -1.845 -45.362 1.00 71.69 89 GLY A CA 1
ATOM 707 C C . GLY A 1 89 ? 43.268 -3.096 -46.137 1.00 71.69 89 GLY A C 1
ATOM 708 O O . GLY A 1 89 ? 44.405 -3.520 -45.969 1.00 71.69 89 GLY A O 1
ATOM 709 N N . GLY A 1 90 ? 42.387 -3.663 -46.977 1.00 60.19 90 GLY A N 1
ATOM 710 C CA . GLY A 1 90 ? 42.640 -4.885 -47.744 1.00 60.19 90 GLY A CA 1
ATOM 711 C C . GLY A 1 90 ? 42.879 -6.078 -46.819 1.00 60.19 90 GLY A C 1
ATOM 712 O O . GLY A 1 90 ? 43.979 -6.262 -46.315 1.00 60.19 90 GLY A O 1
ATOM 713 N N . GLY A 1 91 ? 41.844 -6.885 -46.565 1.00 58.06 91 GLY A N 1
ATOM 714 C CA . GLY A 1 91 ? 41.867 -7.962 -45.570 1.00 58.06 91 GLY A CA 1
ATOM 715 C C . GLY A 1 91 ? 43.168 -8.777 -45.512 1.00 58.06 91 GLY A C 1
ATOM 716 O O . GLY A 1 91 ? 43.387 -9.634 -46.357 1.00 58.06 91 GLY A O 1
ATOM 717 N N . ALA A 1 92 ? 43.999 -8.522 -44.494 1.00 53.25 92 ALA A N 1
ATOM 718 C CA . ALA A 1 92 ? 45.045 -9.410 -43.976 1.00 53.25 92 ALA A CA 1
ATOM 719 C C . ALA A 1 92 ? 45.783 -8.751 -42.793 1.00 53.25 92 ALA A C 1
ATOM 721 O O . ALA A 1 92 ? 46.939 -8.354 -42.903 1.00 53.25 92 ALA A O 1
ATOM 722 N N . ALA A 1 93 ? 45.155 -8.675 -41.620 1.00 48.75 93 ALA A N 1
ATOM 723 C CA . ALA A 1 93 ? 45.914 -8.602 -40.373 1.00 48.75 93 ALA A CA 1
ATOM 724 C C . ALA A 1 93 ? 45.105 -9.234 -39.242 1.00 48.75 93 ALA A C 1
ATOM 726 O O . ALA A 1 93 ? 44.303 -8.578 -38.588 1.00 48.75 93 ALA A O 1
ATOM 727 N N . ARG A 1 94 ? 45.380 -10.526 -39.030 1.00 46.28 94 ARG A N 1
ATOM 728 C CA . ARG A 1 94 ? 45.136 -11.326 -37.821 1.00 46.28 94 ARG A CA 1
ATOM 729 C C . ARG A 1 94 ? 43.725 -11.253 -37.226 1.00 46.28 94 ARG A C 1
ATOM 731 O O . ARG A 1 94 ? 43.471 -10.596 -36.225 1.00 46.28 94 ARG A O 1
ATOM 738 N N . VAL A 1 95 ? 42.867 -12.121 -37.758 1.00 53.97 95 VAL A N 1
ATOM 739 C CA . VAL A 1 95 ? 42.042 -12.956 -36.880 1.00 53.97 95 VAL A CA 1
ATOM 740 C C . VAL A 1 95 ? 43.009 -13.777 -36.019 1.00 53.97 95 VAL A C 1
ATOM 742 O O . VAL A 1 95 ? 43.560 -14.778 -36.465 1.00 53.97 95 VAL A O 1
ATOM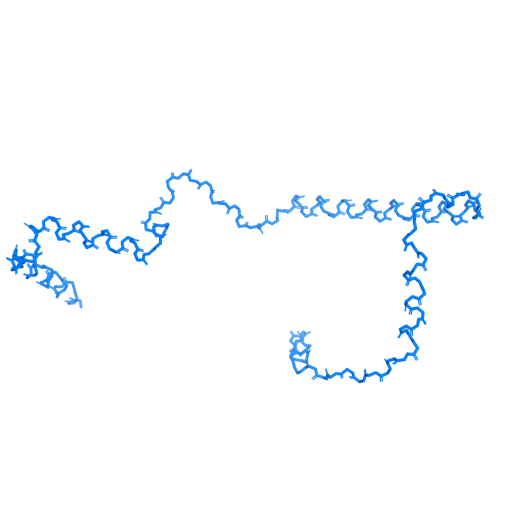 745 N N . ALA A 1 96 ? 43.279 -13.294 -34.817 1.00 47.81 96 ALA A N 1
ATOM 746 C CA . ALA A 1 96 ? 43.826 -14.055 -33.704 1.00 47.81 96 ALA A CA 1
ATOM 747 C C . ALA A 1 96 ? 43.112 -13.480 -32.477 1.00 47.81 96 ALA A C 1
ATOM 749 O O . ALA A 1 96 ? 43.235 -12.291 -32.219 1.00 47.81 96 ALA A O 1
ATOM 750 N N . GLU A 1 97 ? 42.292 -14.177 -31.712 1.00 47.47 97 GLU A N 1
ATOM 751 C CA . GLU A 1 97 ? 41.950 -15.587 -31.603 1.00 47.47 97 GLU A CA 1
ATOM 752 C C . GLU A 1 97 ? 40.753 -15.570 -30.629 1.00 47.47 97 GLU A C 1
ATOM 754 O O . GLU A 1 97 ? 40.800 -14.876 -29.614 1.00 47.47 97 GLU A O 1
ATOM 759 N N . GLY A 1 98 ? 39.636 -16.216 -30.966 1.00 41.44 98 GLY A N 1
ATOM 760 C CA . GLY A 1 98 ? 38.416 -16.159 -30.153 1.00 41.44 98 GLY A CA 1
ATOM 761 C C . GLY A 1 98 ? 37.236 -16.817 -30.861 1.00 41.44 98 GLY A C 1
ATOM 762 O O . GLY A 1 98 ? 36.552 -16.214 -31.683 1.00 41.44 98 GLY A O 1
ATOM 763 N N . SER A 1 99 ? 37.048 -18.100 -30.584 1.00 51.53 99 SER A N 1
ATOM 764 C CA . SER A 1 99 ? 36.255 -19.085 -31.321 1.00 51.53 99 SER A CA 1
ATOM 765 C C . SER A 1 99 ? 34.722 -18.954 -31.200 1.00 51.53 99 SER A C 1
ATOM 767 O O . SER A 1 99 ? 34.074 -19.895 -30.749 1.00 51.53 99 SER A O 1
ATOM 769 N N . MET A 1 100 ? 34.116 -17.838 -31.617 1.00 49.03 100 MET A N 1
ATOM 770 C CA . MET A 1 100 ? 32.642 -17.694 -31.587 1.00 49.03 100 MET A CA 1
ATOM 771 C C . MET A 1 100 ? 32.010 -17.418 -32.964 1.00 49.03 100 MET A C 1
ATOM 773 O O . MET A 1 100 ? 30.907 -17.875 -33.245 1.00 49.03 100 MET A O 1
ATOM 777 N N . GLY A 1 101 ? 32.714 -16.725 -33.868 1.00 49.16 101 GLY A N 1
ATOM 778 C CA . GLY A 1 101 ? 32.100 -16.201 -35.099 1.00 49.16 101 GLY A CA 1
ATOM 779 C C . GLY A 1 101 ? 31.800 -17.229 -36.198 1.00 49.16 101 GLY A C 1
ATOM 780 O O . GLY A 1 101 ? 30.943 -16.987 -37.040 1.00 49.16 101 GLY A O 1
ATOM 781 N N . ARG A 1 102 ? 32.477 -18.385 -36.212 1.00 43.44 102 ARG A N 1
ATOM 782 C CA . ARG A 1 102 ? 32.339 -19.352 -37.318 1.00 43.44 102 ARG A CA 1
ATOM 783 C C . ARG A 1 102 ? 31.198 -20.358 -37.130 1.00 43.44 102 ARG A C 1
ATOM 785 O O . ARG A 1 102 ? 30.744 -20.920 -38.115 1.00 43.44 102 ARG A O 1
ATOM 792 N N . MET A 1 103 ? 30.718 -20.557 -35.900 1.00 44.34 103 MET A N 1
ATOM 793 C CA . MET A 1 103 ? 29.617 -21.491 -35.627 1.00 44.34 103 MET A CA 1
ATOM 794 C C . MET A 1 103 ? 28.258 -20.912 -36.054 1.00 44.34 103 MET A C 1
ATOM 796 O O . MET A 1 103 ? 27.436 -21.634 -36.601 1.00 44.34 103 MET A O 1
ATOM 800 N N . VAL A 1 104 ? 28.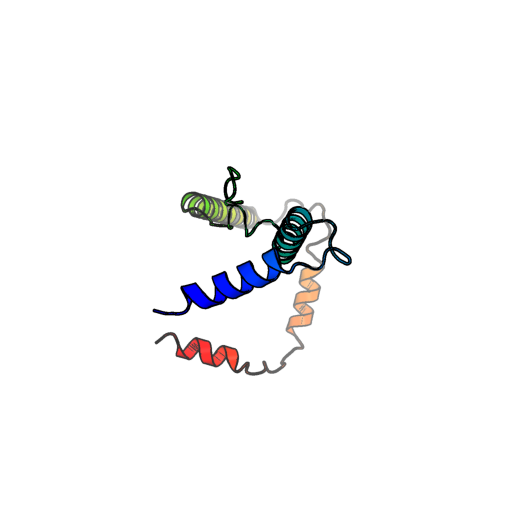056 -19.598 -35.886 1.00 51.88 104 VAL A N 1
ATOM 801 C CA . VAL A 1 104 ? 26.779 -18.924 -36.192 1.00 51.88 104 VAL A CA 1
ATOM 802 C C . VAL A 1 104 ? 26.487 -18.892 -37.696 1.00 51.88 104 VAL A C 1
ATOM 804 O O . VAL A 1 104 ? 25.342 -19.000 -38.118 1.00 51.88 104 VAL A O 1
ATOM 807 N N . MET A 1 105 ? 27.518 -18.781 -38.536 1.00 44.56 105 MET A N 1
ATOM 808 C CA . MET A 1 105 ? 27.303 -18.670 -39.981 1.00 44.56 105 MET A CA 1
ATOM 809 C C . MET A 1 105 ? 26.921 -20.013 -40.627 1.00 44.56 105 MET A C 1
ATOM 811 O O . MET A 1 105 ? 26.222 -20.025 -41.637 1.00 44.56 105 MET A O 1
ATOM 815 N N . GLU A 1 106 ? 27.327 -21.140 -40.030 1.00 39.41 106 GLU A N 1
ATOM 816 C CA . GLU A 1 106 ? 26.964 -22.483 -40.507 1.00 39.41 106 GLU A CA 1
ATOM 817 C C . GLU A 1 106 ? 25.557 -22.908 -40.041 1.00 39.41 106 GLU A C 1
ATOM 819 O O . GLU A 1 106 ? 24.869 -23.612 -40.780 1.00 39.41 106 GLU A O 1
ATOM 824 N N . THR A 1 107 ? 25.075 -22.427 -38.885 1.00 45.16 107 THR A N 1
ATOM 825 C CA . THR A 1 107 ? 23.686 -22.660 -38.440 1.00 45.16 107 THR A CA 1
ATOM 826 C C . THR A 1 107 ? 22.680 -21.852 -39.266 1.00 45.16 107 THR A C 1
ATOM 828 O O . THR A 1 107 ? 21.712 -22.418 -39.767 1.00 45.16 107 THR A O 1
ATOM 831 N N . VAL A 1 108 ? 22.963 -20.571 -39.539 1.00 49.53 108 VAL A N 1
ATOM 832 C CA . VAL A 1 108 ? 22.066 -19.697 -40.329 1.00 49.53 108 VAL A CA 1
ATOM 833 C C . VAL A 1 108 ? 21.951 -20.147 -41.795 1.00 49.53 108 VAL A C 1
ATOM 835 O O . VAL A 1 108 ? 20.883 -20.060 -42.404 1.00 49.53 108 VAL A O 1
ATOM 838 N N . ALA A 1 109 ? 23.028 -20.680 -42.380 1.00 46.50 109 ALA A N 1
ATOM 839 C CA . ALA A 1 109 ? 23.001 -21.173 -43.759 1.00 46.50 109 ALA A CA 1
ATOM 840 C C . ALA A 1 109 ? 22.182 -22.467 -43.933 1.00 46.50 109 ALA A C 1
ATOM 842 O O . ALA A 1 109 ? 21.749 -22.763 -45.044 1.00 46.50 109 ALA A O 1
ATOM 843 N N . LYS A 1 110 ? 21.968 -23.243 -42.861 1.00 42.81 110 LYS A N 1
ATOM 844 C CA . LYS A 1 110 ? 21.173 -24.479 -42.911 1.00 42.81 110 LYS A CA 1
ATOM 845 C C . LYS A 1 110 ? 19.697 -24.246 -42.575 1.00 42.81 110 LYS A C 1
ATOM 847 O O . LYS A 1 110 ? 18.850 -24.947 -43.113 1.00 42.81 110 LYS A O 1
ATOM 852 N N . GLU A 1 111 ? 19.390 -23.253 -41.746 1.00 44.28 111 GLU A N 1
ATOM 853 C CA . GLU A 1 111 ? 18.008 -22.892 -41.389 1.00 44.28 111 GLU A CA 1
ATOM 854 C C . GLU A 1 111 ? 17.274 -22.161 -42.527 1.00 44.28 111 GLU A C 1
ATOM 856 O O . GLU A 1 111 ? 16.065 -22.287 -42.672 1.00 44.28 111 GLU A O 1
ATOM 861 N N . THR A 1 112 ? 17.999 -21.470 -43.412 1.00 44.78 112 THR A N 1
ATOM 862 C CA . THR A 1 112 ? 17.404 -20.723 -44.541 1.00 44.78 112 THR A CA 1
ATOM 863 C C . THR A 1 112 ? 16.958 -21.588 -45.727 1.00 44.78 112 THR A C 1
ATOM 865 O O . THR A 1 112 ? 16.434 -21.050 -46.702 1.00 44.78 112 THR A O 1
ATOM 868 N N . ALA A 1 113 ? 17.140 -22.911 -45.671 1.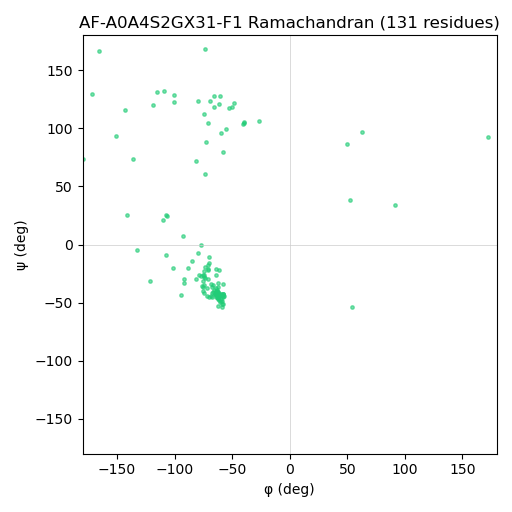00 48.19 113 ALA A N 1
ATOM 869 C CA . ALA A 1 113 ? 16.803 -23.809 -46.776 1.00 48.19 113 ALA A CA 1
ATOM 870 C C . ALA A 1 113 ? 15.558 -24.688 -46.551 1.00 48.19 113 ALA A C 1
ATOM 872 O O . ALA A 1 113 ? 15.139 -25.321 -47.517 1.00 48.19 113 ALA A O 1
ATOM 873 N N . ASP A 1 114 ? 14.965 -24.748 -45.347 1.00 48.12 114 ASP A N 1
ATOM 874 C CA . ASP A 1 114 ? 13.967 -25.797 -45.049 1.00 48.12 114 ASP A CA 1
ATOM 875 C C . ASP A 1 114 ? 12.752 -25.378 -44.200 1.00 48.12 114 ASP A C 1
ATOM 877 O O . ASP A 1 114 ? 12.123 -26.227 -43.577 1.00 48.12 114 ASP A O 1
ATOM 881 N N . GLU A 1 115 ? 12.355 -24.100 -44.195 1.00 37.16 115 GLU A N 1
ATOM 882 C CA . GLU A 1 115 ? 11.084 -23.716 -43.561 1.00 37.16 115 GLU A CA 1
ATOM 883 C C . GLU A 1 115 ? 10.266 -22.728 -44.409 1.00 37.16 115 GLU A C 1
ATOM 885 O O . GLU A 1 115 ? 10.144 -21.541 -44.125 1.00 37.16 115 GLU A O 1
ATOM 890 N N . ASN A 1 116 ? 9.674 -23.254 -45.488 1.00 48.56 116 ASN A N 1
ATOM 891 C CA . ASN A 1 116 ? 8.358 -22.791 -45.932 1.00 48.56 116 ASN A CA 1
ATOM 892 C C . ASN A 1 116 ? 7.332 -23.339 -44.927 1.00 48.56 116 ASN A C 1
ATOM 894 O O . ASN A 1 116 ? 6.788 -24.423 -45.142 1.00 48.56 116 ASN A O 1
ATOM 898 N N . THR A 1 117 ? 7.073 -22.607 -43.845 1.00 40.03 117 THR A N 1
ATOM 899 C CA . THR A 1 117 ? 5.901 -22.846 -42.995 1.00 40.03 117 THR A CA 1
ATOM 900 C C . THR A 1 117 ? 5.051 -21.585 -43.015 1.00 40.03 117 THR A C 1
ATOM 902 O O . THR A 1 117 ? 5.522 -20.498 -42.695 1.00 40.03 117 THR A O 1
ATOM 905 N N . GLU A 1 118 ? 3.812 -21.744 -43.471 1.00 51.69 118 GLU A N 1
ATOM 906 C CA . GLU A 1 118 ? 2.762 -20.729 -43.493 1.00 51.69 118 GLU A CA 1
ATOM 907 C C . GLU A 1 118 ? 2.660 -20.038 -42.122 1.00 51.69 118 GLU A C 1
ATOM 909 O O . GLU A 1 118 ? 2.448 -20.700 -41.103 1.00 51.69 118 GLU A O 1
ATOM 914 N N . GLU A 1 119 ? 2.827 -18.713 -42.087 1.00 51.94 119 GLU A N 1
ATOM 915 C CA . GLU A 1 119 ? 2.571 -17.935 -40.875 1.00 51.94 119 GLU A CA 1
ATOM 916 C C . GLU A 1 119 ? 1.069 -18.004 -40.542 1.00 51.94 119 GLU A C 1
ATOM 918 O O . GLU A 1 119 ? 0.239 -17.723 -41.411 1.00 51.94 119 GLU A O 1
ATOM 923 N N . PRO A 1 120 ? 0.677 -18.378 -39.310 1.00 48.88 120 PRO A N 1
ATOM 924 C CA . PRO A 1 120 ? -0.719 -18.329 -38.913 1.00 48.88 120 PRO A CA 1
ATOM 925 C C . PRO A 1 120 ? -1.151 -16.865 -38.792 1.00 48.88 120 PRO A C 1
ATOM 927 O O . PRO A 1 120 ? -0.559 -16.098 -38.035 1.00 48.88 120 PRO A O 1
ATOM 930 N N . GLU A 1 121 ? -2.195 -16.489 -39.530 1.00 54.97 121 GLU A N 1
ATOM 931 C CA . GLU A 1 121 ? -2.856 -15.187 -39.428 1.00 54.97 121 GLU A CA 1
ATOM 932 C C . GLU A 1 121 ? -3.304 -14.944 -37.974 1.00 54.97 121 GLU A C 1
ATOM 934 O O . GLU A 1 121 ? -4.319 -15.479 -37.526 1.00 54.97 121 GLU A O 1
ATOM 939 N N . ASP A 1 122 ? -2.527 -14.170 -37.208 1.00 59.12 122 ASP A N 1
ATOM 940 C CA . ASP A 1 122 ? -2.908 -13.743 -35.861 1.00 59.12 122 ASP A CA 1
ATOM 941 C C . ASP A 1 122 ? -3.987 -12.650 -35.984 1.00 59.12 122 ASP A C 1
ATOM 943 O O . ASP A 1 122 ? -3.692 -11.542 -36.453 1.00 59.12 122 ASP A O 1
ATOM 947 N N . PRO A 1 123 ? -5.239 -12.919 -35.569 1.00 59.56 123 PRO A N 1
ATOM 948 C CA . PRO A 1 123 ? -6.347 -11.972 -35.699 1.00 59.56 123 PRO A CA 1
ATOM 949 C C . PRO A 1 123 ? -6.107 -10.667 -34.926 1.00 59.56 123 PRO A C 1
ATOM 951 O O . PRO A 1 123 ? -6.678 -9.633 -35.269 1.00 59.56 123 PRO A O 1
ATOM 954 N N . THR A 1 124 ? -5.228 -10.685 -33.923 1.00 62.97 124 THR A N 1
ATOM 955 C CA . THR A 1 124 ? -4.848 -9.508 -33.128 1.00 62.97 124 THR A CA 1
ATOM 956 C C . THR A 1 124 ? -4.001 -8.524 -33.940 1.00 62.97 124 THR A C 1
ATOM 958 O O . THR A 1 124 ? -4.047 -7.315 -33.719 1.00 62.97 124 THR A O 1
ATOM 961 N N . MET A 1 125 ? -3.236 -9.030 -34.913 1.00 60.34 125 MET A N 1
ATOM 962 C CA . MET A 1 125 ? -2.356 -8.218 -35.756 1.00 60.34 125 MET A CA 1
ATOM 963 C C . MET A 1 125 ? -3.124 -7.483 -36.861 1.00 60.34 125 MET A C 1
ATOM 965 O O . MET A 1 125 ? -2.690 -6.413 -37.287 1.00 60.34 125 MET A O 1
ATOM 969 N N . MET A 1 126 ? -4.281 -8.008 -37.288 1.00 60.44 126 MET A N 1
ATOM 970 C CA . MET A 1 126 ? -5.167 -7.310 -38.229 1.00 60.44 126 MET A CA 1
ATOM 971 C C . MET A 1 126 ? -5.884 -6.118 -37.573 1.00 60.44 126 MET A C 1
ATOM 973 O O . MET A 1 126 ? -5.983 -5.066 -38.192 1.00 60.44 126 MET A O 1
ATOM 977 N N . GLU A 1 127 ? -6.299 -6.221 -36.305 1.00 61.84 127 GLU A N 1
ATOM 978 C CA . GLU A 1 127 ? -7.001 -5.129 -35.599 1.00 61.84 127 GLU A CA 1
ATOM 979 C C . GLU A 1 127 ? -6.138 -3.859 -35.452 1.00 61.84 127 GLU A C 1
ATOM 981 O O . GLU A 1 127 ? -6.634 -2.734 -35.517 1.00 61.84 127 GLU A O 1
ATOM 986 N N . LEU A 1 128 ? -4.820 -4.019 -35.296 1.00 66.62 128 LEU A N 1
ATOM 987 C CA . LEU A 1 128 ? -3.900 -2.895 -35.103 1.00 66.62 128 LEU A CA 1
ATOM 988 C C . LEU A 1 128 ? -3.662 -2.078 -36.381 1.00 66.62 128 LEU A C 1
ATOM 990 O O . LEU A 1 128 ? -3.394 -0.878 -36.287 1.00 66.62 128 LEU A O 1
ATOM 994 N N . VAL A 1 129 ? -3.763 -2.701 -37.560 1.00 70.69 129 VAL A N 1
ATOM 995 C CA . VAL A 1 129 ? -3.528 -2.024 -38.847 1.00 70.69 129 VAL A CA 1
ATOM 996 C C . VAL A 1 129 ? -4.699 -1.118 -39.231 1.00 70.69 129 VAL A C 1
ATOM 998 O O . VAL A 1 129 ? -4.493 -0.050 -39.809 1.00 70.69 129 VAL A O 1
ATOM 1001 N N . ASP A 1 130 ? -5.914 -1.494 -38.829 1.00 70.06 130 ASP A N 1
ATOM 1002 C CA . ASP A 1 130 ? -7.143 -0.745 -39.110 1.00 70.06 130 ASP A CA 1
ATOM 1003 C C . ASP A 1 130 ? -7.232 0.565 -38.310 1.00 70.06 130 ASP A C 1
ATOM 1005 O O . ASP A 1 130 ? -7.975 1.483 -38.665 1.00 70.06 130 ASP A O 1
ATOM 1009 N N . ASN A 1 131 ? -6.437 0.692 -37.246 1.00 62.28 131 ASN A N 1
ATOM 1010 C CA . ASN A 1 131 ? -6.480 1.820 -36.321 1.00 62.28 131 ASN A CA 1
ATOM 1011 C C . ASN A 1 131 ? -5.505 2.965 -36.671 1.00 62.28 131 ASN A C 1
ATOM 1013 O O . ASN A 1 131 ? -5.361 3.903 -35.883 1.00 62.28 131 ASN A O 1
ATOM 1017 N N . TRP A 1 132 ? -4.840 2.883 -37.831 1.00 64.56 132 TRP A N 1
ATOM 1018 C CA . TRP A 1 132 ? -3.867 3.860 -38.355 1.00 64.56 132 TRP A CA 1
ATOM 1019 C C . TRP A 1 132 ? -4.416 4.708 -39.524 1.00 64.56 132 TRP A C 1
ATOM 1021 O O . TRP A 1 132 ? -3.648 5.208 -40.348 1.00 64.56 132 TRP A O 1
ATOM 1031 N N . GLY A 1 133 ? -5.743 4.859 -39.595 1.00 54.81 133 GLY A N 1
ATOM 1032 C CA . GLY A 1 133 ? -6.428 5.768 -40.524 1.00 54.81 133 GLY A CA 1
ATOM 1033 C C . GLY A 1 133 ? -6.178 7.249 -40.254 1.00 54.81 133 GLY A C 1
ATOM 1034 O O . GLY A 1 133 ? -6.107 7.639 -39.067 1.00 54.81 133 GLY A O 1
#

Foldseek 3Di:
DPPVPPVVVVVCCCQVVPDCVVPVHSVRVVVVVVVVVCVVVVVVVPDDPPDDDDPDPPDQDPVNVVVVVVVVVVVVVVVVVVVVCCVVVDDDDDPPDDPDPPVVVVVVVVVVPDDPDDDPPDVVVVVVVVPPD

pLDDT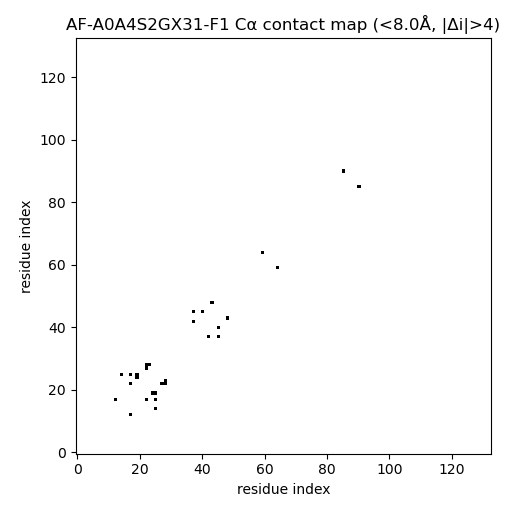: mean 72.71, std 19.65, range [37.16, 97.62]

Sequence (133 aa):
MLGYNEQHCRIHKVLAELNTEIHKSVNQFIVDAVDYYIRSLNDESLVKEAGEPKKDAGYISREDLDSIRSELKNEVKNEIIMLLGAALGGGAARVAEGSMGRMVMETVAKETADENTEEPEDPTMMELVDNWG

Solvent-accessible surface area (backbone atoms only — not comparable to full-atom values): 8652 Å² total; per-residue (Å²): 143,67,71,79,56,57,59,54,51,53,51,50,50,51,63,75,66,53,61,57,91,83,33,94,38,66,68,54,49,52,51,53,53,50,52,53,55,43,67,72,53,69,56,70,78,79,51,79,78,87,78,65,79,76,76,73,73,90,70,81,50,70,68,53,51,52,49,53,53,50,51,53,53,48,53,55,50,52,51,50,52,49,54,51,50,48,64,75,63,53,89,81,82,72,97,73,84,78,101,62,74,72,64,58,59,60,53,55,65,58,60,77,74,76,69,96,67,85,79,78,86,56,73,73,63,56,61,61,63,72,72,73,120

Secondary structure (DSSP, 8-state):
--HHHHHHHHHHHHHHS--TTTSS-HHHHHHHHHHHHHHHTTTTTTS--SS-------PPPHHHHHHHHHHHHHHHHHHHHHHHHHHHT-S-S---S-TTHHHHHHHHHHHTTS---PPP--HHHHHHHGGG-